Protein AF-A0A7S1YGU2-F1 (afdb_monomer_lite)

Foldseek 3Di:
DADEEEAAACGLLVNLVVLLDPPCPRYQEYEYELYDVVCCCPPHDHHLQVSLVSSAQRYYAYEHELPGPQQLPHPSLVSNCVSNVHRSCSRYDYRNVDDRPLLPPDDCVVDVVSVVVNVVSVVNRVVSVVVD

Sequence (132 aa):
VKFAAVGFCFGGWVTGRFLALQNQPSITCAVGVHPSWQPEPIGGDGSPLELAERVGTKPILFLPAGNDDLKPNNPVVQQLAEQRSVDPEEVSVPFEDMKHGWVARNDPNDDESVAREQAHALELVANFIKKH

pLDDT: mean 95.83, std 4.52, range [74.12, 98.88]

Secondary structure (DSSP, 8-state):
--EEEEEETHHHHHHHHHHT-TT-TTEEEEEEES---TTHHHHSSS-HHHHHHHHTTS-EEEE-BTTSS--TTSHHHHHHHHHHTS-GGGTB--BTT--TTHHHHS-TTT-HHHHHHHHHHHHHHHHHHHH-

Organism: NCBI:txid210454

Radius of gyration: 14.1 Å; chains: 1; bounding box: 34×32×39 Å

Structure (mmCIF, N/CA/C/O backbone):
data_AF-A0A7S1YGU2-F1
#
_entry.id   AF-A0A7S1YGU2-F1
#
loop_
_atom_site.group_PDB
_atom_site.id
_atom_site.type_symbol
_atom_site.label_atom_id
_atom_site.label_alt_id
_atom_site.label_comp_id
_atom_site.label_asym_id
_atom_site.label_entity_id
_atom_site.label_seq_id
_atom_site.pdbx_PDB_ins_code
_atom_site.Cartn_x
_atom_site.Cartn_y
_atom_site.Cartn_z
_atom_site.occupancy
_atom_site.B_iso_or_equiv
_atom_site.auth_seq_id
_atom_site.auth_comp_id
_atom_site.auth_asym_id
_atom_site.auth_atom_id
_atom_site.pdbx_PDB_model_num
ATOM 1 N N . VAL A 1 1 ? -20.842 -10.337 4.291 1.00 81.38 1 VAL A N 1
ATOM 2 C CA . VAL A 1 1 ? -19.830 -10.412 3.209 1.00 81.38 1 VAL A CA 1
ATOM 3 C C . VAL A 1 1 ? -18.730 -9.422 3.550 1.00 81.38 1 VAL A C 1
ATOM 5 O O . VAL A 1 1 ? -19.067 -8.364 4.065 1.00 81.38 1 VAL A O 1
ATOM 8 N N . LYS A 1 2 ? -17.460 -9.783 3.351 1.00 90.38 2 LYS A N 1
ATOM 9 C CA . LYS A 1 2 ? -16.304 -8.900 3.559 1.00 90.38 2 LYS A CA 1
ATOM 10 C C . LYS A 1 2 ? -15.695 -8.565 2.199 1.00 90.38 2 LYS A C 1
ATOM 12 O O . LYS A 1 2 ? -15.663 -9.434 1.332 1.00 90.38 2 LYS A O 1
ATOM 17 N N . PHE A 1 3 ? -15.247 -7.332 2.027 1.00 92.38 3 PHE A N 1
ATOM 18 C CA . PHE A 1 3 ? -14.640 -6.823 0.808 1.00 92.38 3 PHE A CA 1
ATOM 19 C C . PHE A 1 3 ? -13.242 -6.297 1.116 1.00 92.38 3 PHE A C 1
ATOM 21 O O . PHE A 1 3 ? -13.037 -5.602 2.109 1.00 92.38 3 PHE A O 1
ATOM 28 N N . ALA A 1 4 ? -12.309 -6.589 0.220 1.00 95.75 4 ALA A N 1
ATOM 29 C CA . ALA A 1 4 ? -11.025 -5.915 0.141 1.00 95.75 4 ALA A CA 1
ATOM 30 C C . ALA A 1 4 ? -10.998 -5.065 -1.131 1.00 95.75 4 ALA A C 1
ATOM 32 O O . ALA A 1 4 ? -11.666 -5.399 -2.114 1.00 95.75 4 ALA A O 1
ATOM 33 N N . ALA A 1 5 ? -10.235 -3.976 -1.118 1.00 96.12 5 ALA A N 1
ATOM 34 C CA . ALA A 1 5 ? -10.078 -3.112 -2.283 1.00 96.12 5 ALA A CA 1
ATOM 35 C C . ALA A 1 5 ? -8.620 -3.088 -2.750 1.00 96.12 5 ALA A C 1
ATOM 37 O O . ALA A 1 5 ? -7.711 -2.931 -1.942 1.00 96.12 5 ALA A O 1
ATOM 38 N N . VAL A 1 6 ? -8.390 -3.213 -4.056 1.00 98.19 6 VAL A N 1
ATOM 39 C CA . VAL A 1 6 ? -7.055 -3.090 -4.657 1.00 98.19 6 VAL A CA 1
ATOM 40 C C . VAL A 1 6 ? -7.093 -1.961 -5.672 1.00 98.19 6 VAL A C 1
ATOM 42 O O . VAL A 1 6 ? -7.960 -1.940 -6.545 1.00 98.19 6 VAL A O 1
ATOM 45 N N . GLY A 1 7 ? -6.178 -1.009 -5.534 1.00 98.06 7 GLY A N 1
ATOM 46 C CA . GLY A 1 7 ? -6.114 0.189 -6.356 1.00 98.06 7 GLY A CA 1
ATOM 47 C C . GLY A 1 7 ? -4.731 0.391 -6.956 1.00 98.06 7 GLY A C 1
ATOM 48 O O . GLY A 1 7 ? -3.727 0.188 -6.285 1.00 98.06 7 GLY A O 1
ATOM 49 N N . PHE A 1 8 ? -4.685 0.837 -8.210 1.00 98.25 8 PHE A N 1
ATOM 50 C CA . PHE A 1 8 ? -3.451 1.096 -8.956 1.00 98.25 8 PHE A CA 1
ATOM 51 C C . PHE A 1 8 ? -3.336 2.592 -9.259 1.00 98.25 8 PHE A C 1
ATOM 53 O O . PHE A 1 8 ? -4.305 3.179 -9.748 1.00 98.25 8 PHE A O 1
ATOM 60 N N . CYS A 1 9 ? -2.178 3.220 -9.015 1.00 97.12 9 CYS A N 1
ATOM 61 C CA . CYS A 1 9 ? -1.973 4.661 -9.250 1.00 97.12 9 CYS A CA 1
ATOM 62 C C . CYS A 1 9 ? -3.013 5.483 -8.468 1.00 97.12 9 CYS A C 1
ATOM 64 O O . CYS A 1 9 ? -3.124 5.352 -7.245 1.00 97.12 9 CYS A O 1
ATOM 66 N N . PHE A 1 10 ? -3.838 6.255 -9.179 1.00 96.81 10 PHE A N 1
ATOM 67 C CA . PHE A 1 10 ? -4.985 6.986 -8.647 1.00 96.81 10 PHE A CA 1
ATOM 68 C C . PHE A 1 10 ? -5.956 6.083 -7.877 1.00 96.81 10 PHE A C 1
ATOM 70 O O . PHE A 1 10 ? -6.515 6.491 -6.861 1.00 96.81 10 PHE A O 1
ATOM 77 N N . GLY A 1 11 ? -6.108 4.826 -8.301 1.00 97.56 11 GLY A N 1
ATOM 78 C CA . GLY A 1 11 ? -6.898 3.839 -7.575 1.00 97.56 11 GLY A CA 1
ATOM 79 C C . GLY A 1 11 ? -6.411 3.629 -6.139 1.00 97.56 11 GLY A C 1
ATOM 80 O O . GLY A 1 11 ? -7.237 3.404 -5.264 1.00 97.56 11 GLY A O 1
ATOM 81 N N . GLY A 1 12 ? -5.107 3.770 -5.868 1.00 97.19 12 GLY A N 1
ATOM 82 C CA . GLY A 1 12 ? -4.550 3.677 -4.514 1.00 97.19 12 GLY A CA 1
ATOM 83 C C . GLY A 1 12 ? -5.038 4.791 -3.578 1.00 97.19 12 GLY A C 1
ATOM 84 O O . GLY A 1 12 ? -5.200 4.572 -2.377 1.00 97.19 12 GLY A O 1
ATOM 85 N N . TRP A 1 13 ? -5.332 5.979 -4.115 1.00 97.50 13 TRP A N 1
ATOM 86 C CA . TRP A 1 13 ? -5.994 7.053 -3.366 1.00 97.50 13 TRP A CA 1
ATOM 87 C C . TRP A 1 13 ? -7.467 6.751 -3.121 1.00 97.50 13 TRP A C 1
ATOM 89 O O . TRP A 1 13 ? -7.945 6.877 -1.993 1.00 97.50 13 TRP A O 1
ATOM 99 N N . VAL A 1 14 ? -8.169 6.265 -4.149 1.00 96.88 14 VAL A N 1
ATOM 100 C CA . VAL A 1 14 ? -9.575 5.858 -4.026 1.00 96.88 14 VAL A CA 1
ATOM 101 C C . VAL A 1 14 ? -9.738 4.791 -2.945 1.00 96.88 14 VAL A C 1
ATOM 103 O O . VAL A 1 14 ? -10.645 4.903 -2.125 1.00 96.88 14 VAL A O 1
ATOM 106 N N . THR A 1 15 ? -8.846 3.799 -2.872 1.00 96.06 15 THR A N 1
ATOM 107 C CA . THR A 1 15 ? -8.897 2.777 -1.818 1.00 96.06 15 THR A CA 1
ATOM 108 C C . THR A 1 15 ? -8.655 3.346 -0.422 1.00 96.06 15 THR A C 1
ATOM 110 O O . THR A 1 15 ? -9.346 2.949 0.514 1.00 96.06 15 THR A O 1
ATOM 113 N N . GLY A 1 16 ? -7.736 4.307 -0.274 1.00 96.00 16 GLY A N 1
ATOM 114 C CA . GLY A 1 16 ? -7.531 5.028 0.987 1.00 96.00 16 GLY A CA 1
ATOM 115 C C . GLY A 1 16 ? -8.794 5.759 1.439 1.00 96.00 16 GLY A C 1
ATOM 116 O O . GLY A 1 16 ? -9.260 5.579 2.564 1.00 96.00 16 GLY A O 1
ATOM 117 N N . ARG A 1 17 ? -9.429 6.504 0.526 1.00 95.19 17 ARG A N 1
ATOM 118 C CA . ARG A 1 17 ? -10.717 7.161 0.801 1.00 95.19 17 ARG A CA 1
ATOM 119 C C . ARG A 1 17 ? -11.827 6.167 1.119 1.00 95.19 17 ARG A C 1
ATOM 121 O O . ARG A 1 17 ? -12.641 6.428 1.998 1.00 95.19 17 ARG A O 1
ATOM 128 N N . PHE A 1 18 ? -11.845 5.021 0.447 1.00 92.50 18 PHE A N 1
ATOM 129 C CA . PHE A 1 18 ? -12.832 3.974 0.686 1.00 92.50 18 PHE A CA 1
ATOM 130 C C . PHE A 1 18 ? -12.701 3.382 2.097 1.00 92.50 18 PHE A C 1
ATOM 132 O O . PHE A 1 18 ? -13.712 3.185 2.772 1.00 92.50 18 PHE A O 1
ATOM 139 N N . LEU A 1 19 ? -11.470 3.188 2.590 1.00 94.75 19 LEU A N 1
ATOM 140 C CA . LEU A 1 19 ? -11.222 2.797 3.980 1.00 94.75 19 LEU A CA 1
ATOM 141 C C . LEU A 1 19 ? -11.619 3.888 4.981 1.00 94.75 19 LEU A C 1
ATOM 143 O O . LEU A 1 19 ? -12.179 3.561 6.027 1.00 94.75 19 LEU A O 1
ATOM 147 N N . ALA A 1 20 ? -11.410 5.163 4.656 1.00 94.50 20 ALA A N 1
ATOM 148 C CA . ALA A 1 20 ? -11.765 6.290 5.521 1.00 94.50 20 ALA A CA 1
ATOM 149 C C . ALA A 1 20 ? -13.287 6.484 5.731 1.00 94.50 20 ALA A C 1
ATOM 151 O O . ALA A 1 20 ? -13.702 7.270 6.585 1.00 94.50 20 ALA A O 1
ATOM 152 N N . LEU A 1 21 ? -14.147 5.765 4.997 1.00 90.69 21 LEU A N 1
ATOM 153 C CA . LEU A 1 21 ? -15.597 5.816 5.199 1.00 90.69 21 LEU A CA 1
ATOM 154 C C . LEU A 1 21 ? -15.998 5.159 6.536 1.00 90.69 21 LEU A C 1
ATOM 156 O O . LEU A 1 21 ? -15.858 3.948 6.739 1.00 90.69 21 LEU A O 1
ATOM 160 N N . GLN A 1 22 ? -16.566 5.970 7.432 1.00 74.12 22 GLN A N 1
ATOM 161 C CA . GLN A 1 22 ? -16.967 5.590 8.796 1.00 74.12 22 GLN A CA 1
ATOM 162 C C . GLN A 1 22 ? -18.106 4.547 8.836 1.00 74.12 22 GLN A C 1
ATOM 164 O O . GLN A 1 22 ? -18.172 3.736 9.752 1.00 74.12 22 GLN A O 1
ATOM 169 N N . ASN A 1 23 ? -18.963 4.500 7.807 1.00 77.50 23 ASN A N 1
ATOM 170 C CA . ASN A 1 23 ? -20.169 3.655 7.773 1.00 77.50 23 ASN A CA 1
ATOM 171 C C . ASN A 1 23 ? -20.049 2.430 6.850 1.00 77.50 23 ASN A C 1
ATOM 173 O O . ASN A 1 23 ? -21.049 1.948 6.322 1.00 77.50 23 ASN A O 1
ATOM 177 N N . GLN A 1 24 ? -18.831 1.931 6.625 1.00 75.38 24 GLN A N 1
ATOM 178 C CA . GLN A 1 24 ? -18.584 0.779 5.750 1.00 75.38 24 GLN A CA 1
ATOM 179 C C . GLN A 1 24 ? -17.856 -0.355 6.492 1.00 75.38 24 GLN A C 1
ATOM 181 O O . GLN A 1 24 ? -16.674 -0.599 6.241 1.00 75.38 24 GLN A O 1
ATOM 186 N N . PRO A 1 25 ? -18.542 -1.082 7.399 1.00 74.12 25 PRO A N 1
ATOM 187 C CA . PRO A 1 25 ? -17.934 -2.173 8.169 1.00 74.12 25 PRO A CA 1
ATOM 188 C C . PRO A 1 25 ? -17.581 -3.395 7.310 1.00 74.12 25 PRO A C 1
ATOM 190 O O . PRO A 1 25 ? -16.865 -4.285 7.759 1.00 74.12 25 PRO A O 1
ATOM 193 N N . SER A 1 26 ? -18.091 -3.461 6.077 1.00 88.06 26 SER A N 1
ATOM 194 C CA . SER A 1 26 ? -17.838 -4.586 5.177 1.00 88.06 26 SER A CA 1
ATOM 195 C C . SER A 1 26 ? -16.476 -4.507 4.485 1.00 88.06 26 SER A C 1
ATOM 197 O O . SER A 1 26 ? -16.057 -5.515 3.929 1.00 88.06 26 SER A O 1
ATOM 199 N N . ILE A 1 27 ? -15.791 -3.355 4.498 1.00 89.81 27 ILE A N 1
ATOM 200 C CA . ILE A 1 27 ? -14.462 -3.199 3.889 1.00 89.81 27 ILE A CA 1
ATOM 201 C C . ILE A 1 27 ? -13.408 -3.457 4.962 1.00 89.81 27 ILE A C 1
ATOM 203 O O . ILE A 1 27 ? -13.294 -2.680 5.912 1.00 89.81 27 ILE A O 1
ATOM 207 N N . THR A 1 28 ? -12.662 -4.548 4.824 1.00 93.62 28 THR A N 1
ATOM 208 C CA . THR A 1 28 ? -11.742 -5.011 5.872 1.00 93.62 28 THR A CA 1
ATOM 209 C C . THR A 1 28 ? -10.314 -4.552 5.663 1.00 93.62 28 THR A C 1
ATOM 211 O O . THR A 1 28 ? -9.613 -4.338 6.646 1.00 93.62 28 THR A O 1
ATOM 214 N N . CYS A 1 29 ? -9.884 -4.376 4.415 1.00 97.12 29 CYS A N 1
ATOM 215 C CA . CYS A 1 29 ? -8.529 -3.958 4.091 1.00 97.12 29 CYS A CA 1
ATOM 216 C C . CYS A 1 29 ? -8.435 -3.363 2.681 1.00 97.12 29 CYS A C 1
ATOM 218 O O . CYS A 1 29 ? -9.361 -3.489 1.868 1.00 97.12 29 CYS A O 1
ATOM 220 N N . ALA A 1 30 ? -7.308 -2.718 2.381 1.00 98.00 30 ALA A N 1
ATOM 221 C CA . ALA A 1 30 ? -6.996 -2.316 1.018 1.00 98.00 30 ALA A CA 1
ATOM 222 C C . ALA A 1 30 ? -5.511 -2.419 0.659 1.00 98.00 30 ALA A C 1
ATOM 224 O O . ALA A 1 30 ? -4.645 -2.399 1.528 1.00 98.00 30 ALA A O 1
ATOM 225 N N . VAL A 1 31 ? -5.223 -2.482 -0.640 1.00 98.69 31 VAL A N 1
ATOM 226 C CA . VAL A 1 31 ? -3.862 -2.441 -1.180 1.00 98.69 31 VAL A CA 1
ATOM 227 C C . VAL A 1 31 ? -3.763 -1.361 -2.253 1.00 98.69 31 VAL A C 1
ATOM 229 O O . VAL A 1 31 ? -4.582 -1.317 -3.172 1.00 98.69 31 VAL A O 1
ATOM 232 N N . GLY A 1 32 ? -2.763 -0.492 -2.141 1.00 98.44 32 GLY A N 1
ATOM 233 C CA . GLY A 1 32 ? -2.406 0.507 -3.142 1.00 98.44 32 GLY A CA 1
ATOM 234 C C . GLY A 1 32 ? -1.113 0.117 -3.853 1.00 98.44 32 GLY A C 1
ATOM 235 O O . GLY A 1 32 ? -0.049 0.127 -3.242 1.00 98.44 32 GLY A O 1
ATOM 236 N N . VAL A 1 33 ? -1.193 -0.198 -5.141 1.00 98.62 33 VAL A N 1
ATOM 237 C CA . VAL A 1 33 ? -0.049 -0.551 -5.990 1.00 98.62 33 VAL A CA 1
ATOM 238 C C . VAL A 1 33 ? 0.385 0.686 -6.771 1.00 98.62 33 VAL A C 1
ATOM 240 O O . VAL A 1 33 ? -0.464 1.340 -7.384 1.00 98.62 33 VAL A O 1
ATOM 243 N N . HIS A 1 34 ? 1.675 1.038 -6.698 1.00 97.62 34 HIS A N 1
ATOM 244 C CA . HIS A 1 34 ? 2.221 2.341 -7.112 1.00 97.62 34 HIS A CA 1
ATOM 245 C C . HIS A 1 34 ? 1.266 3.501 -6.751 1.00 97.62 34 HIS A C 1
ATOM 247 O O . HIS A 1 34 ? 0.749 4.182 -7.640 1.00 97.62 34 HIS A O 1
ATOM 253 N N . PRO A 1 35 ? 0.897 3.660 -5.466 1.00 97.31 35 PRO A N 1
ATOM 254 C CA . PRO A 1 35 ? -0.219 4.510 -5.062 1.00 97.31 35 PRO A CA 1
ATOM 255 C C . PRO A 1 35 ? 0.099 6.001 -5.215 1.00 97.31 35 PRO A C 1
ATOM 257 O O . PRO A 1 35 ? 1.219 6.438 -4.969 1.00 97.31 35 PRO A O 1
ATOM 260 N N . SER A 1 36 ? -0.915 6.806 -5.552 1.00 94.69 36 SER A N 1
ATOM 261 C CA . SER A 1 36 ? -0.779 8.267 -5.634 1.00 94.69 36 SER A CA 1
ATOM 262 C C . SER A 1 36 ? -1.781 8.987 -4.727 1.00 94.69 36 SER A C 1
ATOM 264 O O . SER A 1 36 ? -2.899 9.248 -5.161 1.00 94.69 36 SER A O 1
ATOM 266 N N . TRP A 1 37 ? -1.412 9.306 -3.479 1.00 96.88 37 TRP A N 1
ATOM 267 C CA . TRP A 1 37 ? -2.266 10.048 -2.523 1.00 96.88 37 TRP A CA 1
ATOM 268 C C . TRP A 1 37 ? -2.147 11.576 -2.623 1.00 96.88 37 TRP A C 1
ATOM 270 O O . TRP A 1 37 ? -2.913 12.304 -1.996 1.00 96.88 37 TRP A O 1
ATOM 280 N N . GLN A 1 38 ? -1.238 12.071 -3.460 1.00 94.00 38 GLN A N 1
ATOM 281 C CA . GLN A 1 38 ? -1.058 13.490 -3.771 1.00 94.00 38 GLN A CA 1
ATOM 282 C C . GLN A 1 38 ? -2.329 14.211 -4.273 1.00 94.00 38 GLN A C 1
ATOM 284 O O . GLN A 1 38 ? -2.380 15.427 -4.119 1.00 94.00 38 GLN A O 1
ATOM 289 N N . PRO A 1 39 ? -3.358 13.545 -4.846 1.00 95.00 39 PRO A N 1
ATOM 290 C CA . PRO A 1 39 ? -4.621 14.201 -5.188 1.00 95.00 39 PRO A CA 1
ATOM 291 C C . PRO A 1 39 ? -5.489 14.631 -3.996 1.00 95.00 39 PRO A C 1
ATOM 293 O O . PRO A 1 39 ? -6.411 15.419 -4.203 1.00 95.00 39 PRO A O 1
ATOM 296 N N . GLU A 1 40 ? -5.234 14.147 -2.774 1.00 96.50 40 GLU A N 1
ATOM 297 C CA . GLU A 1 40 ? -6.079 14.431 -1.600 1.00 96.50 40 GLU A CA 1
ATOM 298 C C . GLU A 1 40 ? -6.314 15.941 -1.344 1.00 96.50 40 GLU A C 1
ATOM 300 O O . GLU A 1 40 ? -7.473 16.308 -1.168 1.00 96.50 40 GLU A O 1
ATOM 305 N N . PRO A 1 41 ? -5.321 16.849 -1.459 1.00 94.94 41 PRO A N 1
ATOM 306 C CA . PRO A 1 41 ? -5.536 18.293 -1.280 1.00 94.94 41 PRO A CA 1
ATOM 307 C C . PRO A 1 41 ? -6.405 18.979 -2.338 1.00 94.94 41 PRO A C 1
ATOM 309 O O . PRO A 1 41 ? -6.822 20.115 -2.133 1.00 94.94 41 PRO A O 1
ATOM 312 N N . ILE A 1 42 ? -6.636 18.340 -3.488 1.00 92.62 42 ILE A N 1
ATOM 313 C CA . ILE A 1 42 ? -7.365 18.944 -4.616 1.00 92.62 42 ILE A CA 1
ATOM 314 C C . ILE A 1 42 ? -8.733 18.278 -4.807 1.00 92.62 42 ILE A C 1
ATOM 316 O O . ILE A 1 42 ? -9.709 18.954 -5.122 1.00 92.62 42 ILE A O 1
ATOM 320 N N . GLY A 1 43 ? -8.804 16.954 -4.651 1.00 88.88 43 GLY A N 1
ATOM 321 C CA . GLY A 1 43 ? -10.015 16.157 -4.877 1.00 88.88 43 GLY A CA 1
ATOM 322 C C . GLY A 1 43 ? -10.565 15.461 -3.630 1.00 88.88 43 GLY A C 1
ATOM 323 O O . GLY A 1 43 ? -11.542 14.713 -3.733 1.00 88.88 43 GLY A O 1
ATOM 324 N N . GLY A 1 44 ? -9.917 15.638 -2.481 1.00 91.19 44 GLY A N 1
ATOM 325 C CA . GLY A 1 44 ? -10.284 15.046 -1.201 1.00 91.19 44 GLY A CA 1
ATOM 326 C C . GLY A 1 44 ? -10.767 16.073 -0.184 1.00 91.19 44 GLY A C 1
ATOM 327 O O . GLY A 1 44 ? -11.171 17.180 -0.533 1.00 91.19 44 GLY A O 1
ATOM 328 N N . ASP A 1 45 ? -10.735 15.667 1.081 1.00 90.81 45 ASP A N 1
ATOM 329 C CA . ASP A 1 45 ? -11.297 16.424 2.203 1.00 90.81 45 ASP A CA 1
ATOM 330 C C . ASP A 1 45 ? -10.188 16.976 3.122 1.00 90.81 45 ASP A C 1
ATOM 332 O O . ASP A 1 45 ? -10.428 17.224 4.301 1.00 90.81 45 ASP A O 1
ATOM 336 N N . GLY A 1 46 ? -8.949 17.089 2.625 1.00 94.75 46 GLY A N 1
ATOM 337 C CA . GLY A 1 46 ? -7.803 17.559 3.407 1.00 94.75 46 GLY A CA 1
ATOM 338 C C . GLY A 1 46 ? -6.455 17.163 2.808 1.00 94.75 46 GLY A C 1
ATOM 339 O O . GLY A 1 46 ? -6.239 17.229 1.605 1.00 94.75 46 GLY A O 1
ATOM 340 N N . SER A 1 47 ? -5.526 16.758 3.660 1.00 97.19 47 SER A N 1
ATOM 341 C CA . SER A 1 47 ? -4.172 16.325 3.321 1.00 97.19 47 SER A CA 1
ATOM 342 C C . SER A 1 47 ? -4.025 14.797 3.367 1.00 97.19 47 SER A C 1
ATOM 344 O O . SER A 1 47 ? -4.828 14.109 4.001 1.00 97.19 47 SER A O 1
ATOM 346 N N . PRO A 1 48 ? -2.965 14.225 2.761 1.00 97.56 48 PRO A N 1
ATOM 347 C CA . PRO A 1 48 ? -2.671 12.795 2.884 1.00 97.56 48 PRO A CA 1
ATOM 348 C C . PRO A 1 48 ? -2.533 12.295 4.335 1.00 97.56 48 PRO A C 1
ATOM 350 O O . PRO A 1 48 ? -2.880 11.149 4.613 1.00 97.56 48 PRO A O 1
ATOM 353 N N . LEU A 1 49 ? -2.063 13.143 5.260 1.00 97.88 49 LEU A N 1
ATOM 354 C CA . LEU A 1 49 ? -1.966 12.818 6.691 1.00 97.88 49 LEU A CA 1
ATOM 355 C C . LEU A 1 49 ? -3.342 12.767 7.366 1.00 97.88 49 LEU A C 1
ATOM 357 O O . LEU A 1 49 ? -3.630 11.828 8.103 1.00 97.88 49 LEU A O 1
ATOM 361 N N . GLU A 1 50 ? -4.227 13.718 7.067 1.00 97.81 50 GLU A N 1
ATOM 362 C CA . GLU A 1 50 ? -5.614 13.679 7.555 1.00 97.81 50 GLU A CA 1
ATOM 363 C C . GLU A 1 50 ? -6.377 12.492 6.947 1.00 97.81 50 GLU A C 1
ATOM 365 O O . GLU A 1 50 ? -7.204 11.868 7.610 1.00 97.81 50 GLU A O 1
ATOM 370 N N . LEU A 1 51 ? -6.078 12.113 5.697 1.00 97.69 51 LEU A N 1
ATOM 371 C CA . LEU A 1 51 ? -6.618 10.885 5.117 1.00 97.69 51 LEU A CA 1
ATOM 372 C C . LEU A 1 51 ? -6.142 9.642 5.879 1.00 97.69 51 LEU A C 1
ATOM 374 O O . LEU A 1 51 ? -6.977 8.793 6.189 1.00 97.69 51 LEU A O 1
ATOM 378 N N . ALA A 1 52 ? -4.851 9.541 6.214 1.00 97.75 52 ALA A N 1
ATOM 379 C CA . ALA A 1 52 ? -4.336 8.459 7.058 1.00 97.75 52 ALA A CA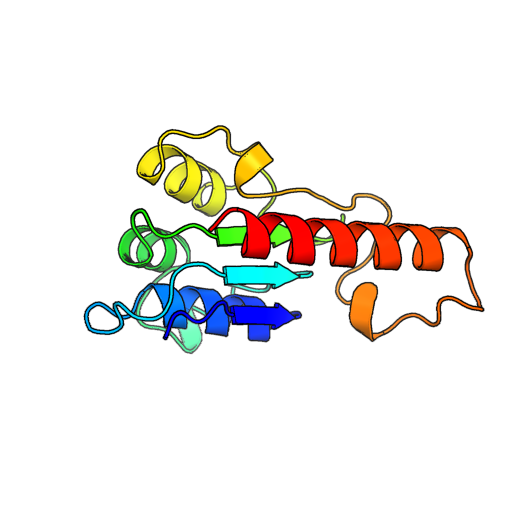 1
ATOM 380 C C . ALA A 1 52 ? -5.043 8.414 8.418 1.00 97.75 52 ALA A C 1
ATOM 382 O O . ALA A 1 52 ? -5.504 7.353 8.835 1.00 97.75 52 ALA A O 1
ATOM 383 N N . GLU A 1 53 ? -5.232 9.573 9.056 1.00 97.25 53 GLU A N 1
ATOM 384 C CA . GLU A 1 53 ? -5.936 9.677 10.337 1.00 97.25 53 GLU A CA 1
ATOM 385 C C . GLU A 1 53 ? -7.334 9.058 10.247 1.00 97.25 53 GLU A C 1
ATOM 387 O O . GLU A 1 53 ? -7.697 8.218 11.072 1.00 97.25 53 GLU A O 1
ATOM 392 N N . ARG A 1 54 ? -8.082 9.405 9.191 1.00 96.25 54 ARG A N 1
ATOM 393 C CA . ARG A 1 54 ? -9.437 8.893 8.947 1.00 96.25 54 ARG A CA 1
ATOM 394 C C . ARG A 1 54 ? -9.479 7.415 8.559 1.00 96.25 54 ARG A C 1
ATOM 396 O O . ARG A 1 54 ? -10.481 6.762 8.853 1.00 96.25 54 ARG A O 1
ATOM 403 N N . VAL A 1 55 ? -8.446 6.879 7.900 1.00 96.12 55 VAL A N 1
ATOM 404 C CA . VAL A 1 55 ? -8.315 5.425 7.663 1.00 96.12 55 VAL A CA 1
ATOM 405 C C . VAL A 1 55 ? -8.253 4.680 8.998 1.00 96.1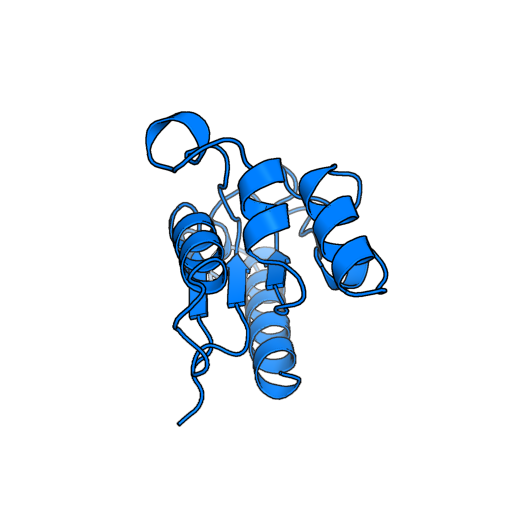2 55 VAL A C 1
ATOM 407 O O . VAL A 1 55 ? -8.864 3.614 9.143 1.00 96.12 55 VAL A O 1
ATOM 410 N N . GLY A 1 56 ? -7.589 5.269 9.992 1.00 95.38 56 GLY A N 1
ATOM 411 C CA . GLY A 1 56 ? -7.560 4.748 11.349 1.00 95.38 56 GLY A CA 1
ATOM 412 C C . GLY A 1 56 ? -6.822 3.416 11.426 1.00 95.38 56 GLY A C 1
ATOM 413 O O . GLY A 1 56 ? -5.740 3.240 10.879 1.00 95.38 56 GLY A O 1
ATOM 414 N N . THR A 1 57 ? -7.432 2.446 12.100 1.00 95.94 57 THR A N 1
ATOM 415 C CA . THR A 1 57 ? -6.824 1.131 12.346 1.00 95.94 57 THR A CA 1
ATOM 416 C C . THR A 1 57 ? -7.052 0.122 11.216 1.00 95.94 57 THR A C 1
ATOM 418 O O . THR A 1 57 ? -6.615 -1.027 11.321 1.00 95.94 57 THR A O 1
ATOM 421 N N . LYS A 1 58 ? -7.749 0.504 10.134 1.00 96.00 58 LYS A N 1
ATOM 422 C CA . LYS A 1 58 ? -8.043 -0.417 9.029 1.00 96.00 58 LYS A CA 1
ATOM 423 C C . LYS A 1 58 ? -6.753 -0.766 8.267 1.00 96.00 58 LYS A C 1
ATOM 425 O O . LYS A 1 58 ? -6.039 0.144 7.847 1.00 96.00 58 LYS A O 1
ATOM 430 N N . PRO A 1 59 ? -6.453 -2.059 8.045 1.00 97.69 59 PRO A N 1
ATOM 431 C CA . PRO A 1 59 ? -5.261 -2.469 7.318 1.00 97.69 59 PRO A CA 1
ATOM 432 C C . PRO A 1 59 ? -5.197 -1.901 5.898 1.00 97.69 59 PRO A C 1
ATOM 434 O O . PRO A 1 59 ? -6.105 -2.094 5.086 1.00 97.69 59 PRO A O 1
ATOM 437 N N . ILE A 1 60 ? -4.071 -1.265 5.587 1.00 98.25 60 ILE A N 1
ATOM 438 C CA . ILE A 1 60 ? -3.698 -0.854 4.238 1.00 98.25 60 ILE A CA 1
ATOM 439 C C . ILE A 1 60 ? -2.246 -1.244 3.957 1.00 98.25 60 ILE A C 1
ATOM 441 O O . ILE A 1 60 ? -1.403 -1.160 4.852 1.00 98.25 60 ILE A O 1
ATOM 445 N N . LEU A 1 61 ? -1.979 -1.699 2.736 1.00 98.81 61 LEU A N 1
ATOM 446 C CA . LEU A 1 61 ? -0.637 -1.985 2.235 1.00 98.81 61 LEU A CA 1
ATOM 447 C C . LEU A 1 61 ? -0.344 -1.113 1.015 1.00 98.81 61 LEU A C 1
ATOM 449 O O . LEU A 1 61 ? -1.161 -1.033 0.097 1.00 98.81 61 LEU A O 1
ATOM 453 N N . PHE A 1 62 ? 0.829 -0.500 0.980 1.00 98.88 62 PHE A N 1
ATOM 454 C CA . PHE A 1 62 ? 1.355 0.220 -0.167 1.00 98.88 62 PHE A CA 1
ATOM 455 C C . PHE A 1 62 ? 2.499 -0.549 -0.808 1.00 98.88 62 PHE A C 1
ATOM 457 O O . PHE A 1 62 ? 3.392 -1.040 -0.124 1.00 98.88 62 PHE A O 1
ATOM 464 N N . LEU A 1 63 ? 2.486 -0.604 -2.135 1.00 98.81 63 LEU A N 1
ATOM 465 C CA . LEU A 1 63 ? 3.575 -1.133 -2.947 1.00 98.81 63 LEU A CA 1
ATOM 466 C C . LEU A 1 63 ? 4.081 0.006 -3.847 1.00 98.81 63 LEU A C 1
ATOM 468 O O . LEU A 1 63 ? 3.668 0.076 -5.007 1.00 98.81 63 LEU A O 1
ATOM 472 N N . PRO A 1 64 ? 4.848 0.983 -3.326 1.00 98.69 64 PRO A N 1
ATOM 473 C CA . PRO A 1 64 ? 5.359 2.090 -4.129 1.00 98.69 64 PRO A CA 1
ATOM 474 C C . PRO A 1 64 ? 6.514 1.647 -5.032 1.00 98.69 64 PRO A C 1
ATOM 476 O O . PRO A 1 64 ? 7.300 0.771 -4.672 1.00 98.69 64 PRO A O 1
ATOM 479 N N . ALA A 1 65 ? 6.635 2.275 -6.201 1.00 98.44 65 ALA A N 1
ATOM 480 C CA . ALA A 1 65 ? 7.824 2.143 -7.036 1.00 98.44 65 ALA A CA 1
ATOM 481 C C . ALA A 1 65 ? 9.017 2.894 -6.417 1.00 98.44 65 ALA A C 1
ATOM 483 O O . ALA A 1 65 ? 8.852 3.746 -5.540 1.00 98.44 65 ALA A O 1
ATOM 484 N N . GLY A 1 66 ? 10.228 2.662 -6.926 1.00 97.94 66 GLY A N 1
ATOM 485 C CA . GLY A 1 66 ? 11.423 3.368 -6.460 1.00 97.94 66 GLY A CA 1
ATOM 486 C C . GLY A 1 66 ? 11.351 4.883 -6.646 1.00 97.94 66 GLY A C 1
ATOM 487 O O . GLY A 1 66 ? 11.897 5.638 -5.841 1.00 97.94 66 GLY A O 1
ATOM 488 N N . ASN A 1 67 ? 10.625 5.344 -7.663 1.00 97.31 67 ASN A N 1
ATOM 489 C CA . ASN A 1 67 ? 10.412 6.762 -7.944 1.00 97.31 67 ASN A CA 1
ATOM 490 C C . ASN A 1 67 ? 9.087 7.324 -7.390 1.00 97.31 67 ASN A C 1
ATOM 492 O O . ASN A 1 67 ? 8.691 8.413 -7.808 1.00 97.31 67 ASN A O 1
ATOM 496 N N . ASP A 1 68 ? 8.411 6.589 -6.503 1.00 97.38 68 ASP A N 1
ATOM 497 C CA . ASP A 1 68 ? 7.175 7.013 -5.841 1.00 97.38 68 ASP A CA 1
ATOM 498 C C . ASP A 1 68 ? 7.417 7.498 -4.403 1.00 97.38 68 ASP A C 1
ATOM 500 O O . ASP A 1 68 ? 8.435 7.203 -3.771 1.00 97.38 68 ASP A O 1
ATOM 504 N N . ASP A 1 69 ? 6.420 8.216 -3.879 1.00 93.38 69 ASP A N 1
ATOM 505 C CA . ASP A 1 69 ? 6.298 8.545 -2.458 1.00 93.38 69 ASP A CA 1
ATOM 506 C C . ASP A 1 69 ? 5.710 7.354 -1.662 1.00 93.38 69 ASP A C 1
ATOM 508 O O . ASP A 1 69 ? 5.615 6.236 -2.159 1.00 93.38 69 ASP A O 1
ATOM 512 N N . LEU A 1 70 ? 5.278 7.580 -0.414 1.00 97.44 70 LEU A N 1
ATOM 513 C CA . LEU A 1 70 ? 4.646 6.567 0.453 1.00 97.44 70 LEU A CA 1
ATOM 514 C C . LEU A 1 70 ? 5.521 5.338 0.759 1.00 97.44 70 LEU A C 1
ATOM 516 O O . LEU A 1 70 ? 4.999 4.248 0.955 1.00 97.44 70 LEU A O 1
ATOM 520 N N . LYS A 1 71 ? 6.840 5.534 0.854 1.00 98.50 71 LYS A N 1
ATOM 521 C CA . LYS A 1 71 ? 7.807 4.565 1.403 1.00 98.50 71 LYS A CA 1
ATOM 522 C C . LYS A 1 71 ? 7.760 4.527 2.943 1.00 98.50 71 LYS A C 1
ATOM 524 O O . LYS A 1 71 ? 7.204 5.452 3.535 1.00 98.50 71 LYS A O 1
ATOM 529 N N . PRO A 1 72 ? 8.376 3.531 3.616 1.00 98.62 72 PRO A N 1
ATOM 530 C CA . PRO A 1 72 ? 8.337 3.391 5.077 1.00 98.62 72 PRO A CA 1
ATOM 531 C C . PRO A 1 72 ? 8.648 4.665 5.871 1.00 98.62 72 PRO A C 1
ATOM 533 O O . PRO A 1 72 ? 7.975 4.962 6.848 1.00 98.62 72 PRO A O 1
ATOM 536 N N . ASN A 1 73 ? 9.611 5.476 5.434 1.00 97.88 73 ASN A N 1
ATOM 537 C CA . ASN A 1 73 ? 9.992 6.726 6.102 1.00 97.88 73 ASN A CA 1
ATOM 538 C C . ASN A 1 73 ? 9.026 7.907 5.866 1.00 97.88 73 ASN A C 1
ATOM 540 O O . ASN A 1 73 ? 9.249 8.996 6.396 1.00 97.88 73 ASN A O 1
ATOM 544 N N . ASN A 1 74 ? 7.981 7.738 5.055 1.00 98.44 74 ASN A N 1
ATOM 545 C CA . ASN A 1 74 ? 7.014 8.789 4.773 1.00 98.44 74 ASN A CA 1
ATOM 546 C C . ASN A 1 74 ? 6.086 9.013 5.988 1.00 98.44 74 ASN A C 1
ATOM 548 O O . ASN A 1 74 ? 5.561 8.034 6.521 1.00 98.44 74 ASN A O 1
ATOM 552 N N . PRO A 1 75 ? 5.801 10.267 6.393 1.00 98.50 75 PRO A N 1
ATOM 553 C CA . PRO A 1 75 ? 4.924 10.559 7.532 1.00 98.50 75 PRO A CA 1
ATOM 554 C C . PRO A 1 75 ? 3.543 9.892 7.471 1.00 98.50 75 PRO A C 1
ATOM 556 O O . PRO A 1 75 ? 3.031 9.453 8.494 1.00 98.50 75 PRO A O 1
ATOM 559 N N . VAL A 1 76 ? 2.956 9.762 6.275 1.00 98.50 76 VAL A N 1
ATOM 560 C CA . VAL A 1 76 ? 1.671 9.071 6.072 1.00 98.50 76 VAL A CA 1
ATOM 561 C C . VAL A 1 76 ? 1.780 7.597 6.462 1.00 98.50 76 VAL A C 1
ATOM 563 O O . VAL A 1 76 ? 0.903 7.066 7.137 1.00 98.50 76 VAL A O 1
ATOM 566 N N . VAL A 1 77 ? 2.868 6.939 6.058 1.00 98.75 77 VAL A N 1
ATOM 567 C CA . VAL A 1 77 ? 3.111 5.520 6.346 1.00 98.75 77 VAL A CA 1
ATOM 568 C C . VAL A 1 77 ? 3.401 5.313 7.828 1.00 98.75 77 VAL A C 1
ATOM 570 O O . VAL A 1 77 ? 2.832 4.408 8.431 1.00 98.75 77 VAL A O 1
ATOM 573 N N . GLN A 1 78 ? 4.212 6.188 8.424 1.00 98.75 78 GLN A N 1
ATOM 574 C CA . GLN A 1 78 ? 4.510 6.177 9.858 1.00 98.75 78 GLN A CA 1
ATOM 575 C C . GLN A 1 78 ? 3.235 6.305 10.699 1.00 98.75 78 GLN A C 1
ATOM 577 O O . GLN A 1 78 ? 3.021 5.517 11.615 1.00 98.75 78 GLN A O 1
ATOM 582 N N . GLN A 1 79 ? 2.343 7.231 10.339 1.00 98.69 79 GLN A N 1
ATOM 583 C CA . GLN A 1 79 ? 1.078 7.414 11.046 1.00 98.69 79 GLN A CA 1
ATOM 584 C C . GLN A 1 79 ? 0.163 6.185 10.926 1.00 98.69 79 GLN A C 1
ATOM 586 O O . GLN A 1 79 ? -0.373 5.712 11.925 1.00 98.69 79 GLN A O 1
ATOM 591 N N . LEU A 1 80 ? 0.015 5.621 9.723 1.00 98.56 80 LEU A N 1
ATOM 592 C CA . LEU A 1 80 ? -0.774 4.400 9.512 1.00 98.56 80 LEU A CA 1
ATOM 593 C C . LEU A 1 80 ? -0.211 3.200 10.290 1.00 98.56 80 LEU A C 1
ATOM 595 O O . LEU A 1 80 ? -0.975 2.359 10.770 1.00 98.56 80 LEU A O 1
ATOM 599 N N . ALA A 1 81 ? 1.115 3.113 10.402 1.00 98.75 81 ALA A N 1
ATOM 600 C CA . ALA A 1 81 ? 1.804 2.081 11.166 1.00 98.75 81 ALA A CA 1
ATOM 601 C C . ALA A 1 81 ? 1.556 2.248 12.672 1.00 98.75 81 ALA A C 1
ATOM 603 O O . ALA A 1 81 ? 1.128 1.298 13.330 1.00 98.75 81 ALA A O 1
ATOM 604 N N . GLU A 1 82 ? 1.702 3.470 13.194 1.00 98.62 82 GLU A N 1
ATOM 605 C CA . GLU A 1 82 ? 1.432 3.816 14.593 1.00 98.62 82 GLU A CA 1
ATOM 606 C C . GLU A 1 82 ? -0.017 3.496 14.986 1.00 98.62 82 GLU A C 1
ATOM 608 O O . GLU A 1 82 ? -0.255 2.780 15.962 1.00 98.62 82 GLU A O 1
ATOM 613 N N . GLN A 1 83 ? -0.990 3.929 14.176 1.00 97.88 83 GLN A N 1
ATOM 614 C CA . GLN A 1 83 ? -2.415 3.664 14.410 1.00 97.88 83 GLN A CA 1
ATOM 615 C C . GLN A 1 83 ? -2.740 2.163 14.456 1.00 97.88 83 GLN A C 1
ATOM 617 O O . GLN A 1 83 ? -3.700 1.755 15.111 1.00 97.88 83 GLN A O 1
ATOM 622 N N . ARG A 1 84 ? -1.949 1.328 13.774 1.00 97.38 84 ARG A N 1
ATOM 623 C CA . ARG A 1 84 ? -2.101 -0.134 13.744 1.00 97.38 84 ARG A CA 1
ATOM 624 C C . ARG A 1 84 ? -1.176 -0.870 14.714 1.00 97.38 84 ARG A C 1
ATOM 626 O O . ARG A 1 84 ? -1.333 -2.080 14.854 1.00 97.38 84 ARG A O 1
ATOM 633 N N . SER A 1 85 ? -0.253 -0.166 15.372 1.00 98.19 85 SER A N 1
ATOM 634 C CA . SER A 1 85 ? 0.801 -0.749 16.212 1.00 98.19 85 SER A CA 1
ATOM 635 C C . SER A 1 85 ? 1.617 -1.828 15.481 1.00 98.19 85 SER A C 1
ATOM 637 O O . SER A 1 85 ? 1.824 -2.920 16.008 1.00 98.19 85 SER A O 1
ATOM 639 N N . VAL A 1 86 ? 2.043 -1.525 14.252 1.00 98.38 86 VAL A N 1
ATOM 640 C CA . VAL A 1 86 ? 2.904 -2.379 13.410 1.00 98.38 86 VAL A CA 1
ATOM 641 C C . VAL A 1 86 ? 4.117 -1.594 12.921 1.00 98.38 86 VAL A C 1
ATOM 643 O O . VAL A 1 86 ? 4.135 -0.367 13.016 1.00 98.38 86 VAL A O 1
ATOM 646 N N . ASP A 1 87 ? 5.100 -2.288 12.355 1.00 98.62 87 ASP A N 1
ATOM 647 C CA . ASP A 1 87 ? 6.245 -1.633 11.724 1.00 98.62 87 ASP A CA 1
ATOM 648 C C . ASP A 1 87 ? 5.837 -0.952 10.394 1.00 98.62 87 ASP A C 1
ATOM 650 O O . ASP A 1 87 ? 4.976 -1.469 9.670 1.00 98.62 87 ASP A O 1
ATOM 654 N N . PRO A 1 88 ? 6.440 0.194 10.022 1.00 98.69 88 PRO A N 1
ATOM 655 C CA . PRO A 1 88 ? 6.184 0.875 8.746 1.00 98.69 88 PRO A CA 1
ATOM 656 C C . PRO A 1 88 ? 6.367 -0.013 7.505 1.00 98.69 88 PRO A C 1
ATOM 658 O O . PRO A 1 88 ? 5.669 0.165 6.505 1.00 98.69 88 PRO A O 1
ATOM 661 N N . GLU A 1 89 ? 7.253 -1.003 7.573 1.00 98.44 89 GLU A N 1
ATOM 662 C CA . GLU A 1 89 ? 7.498 -2.004 6.532 1.00 98.44 89 GLU A CA 1
ATOM 663 C C . GLU A 1 89 ? 6.318 -2.980 6.347 1.00 98.44 89 GLU A C 1
ATOM 665 O O . GLU A 1 89 ? 6.147 -3.538 5.264 1.00 98.44 89 GLU A O 1
ATOM 670 N N . GLU A 1 90 ? 5.448 -3.154 7.352 1.00 98.31 90 GLU A N 1
ATOM 671 C CA . GLU A 1 90 ? 4.175 -3.880 7.195 1.00 98.31 90 GLU A CA 1
ATOM 672 C C . GLU A 1 90 ? 3.086 -3.035 6.511 1.00 98.31 90 GLU A C 1
ATOM 674 O O . GLU A 1 90 ? 2.043 -3.562 6.106 1.00 98.31 90 GLU A O 1
ATOM 679 N N . VAL A 1 91 ? 3.297 -1.720 6.402 1.00 98.69 91 VAL A N 1
ATOM 680 C CA . VAL A 1 91 ? 2.383 -0.784 5.732 1.00 98.69 91 VAL A CA 1
ATOM 681 C C . VAL A 1 91 ? 2.864 -0.452 4.324 1.00 98.69 91 VAL A C 1
ATOM 683 O O . VAL A 1 91 ? 2.031 -0.244 3.447 1.00 98.69 91 VAL A O 1
ATOM 686 N N . SER A 1 92 ? 4.173 -0.422 4.075 1.00 98.81 92 SER A N 1
ATOM 687 C CA . SER A 1 92 ? 4.738 -0.127 2.760 1.00 98.81 9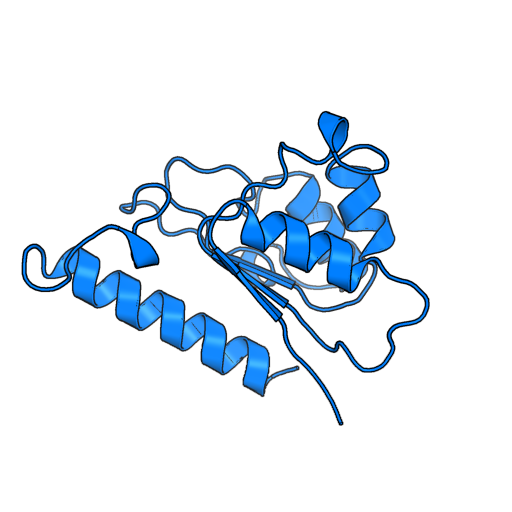2 SER A CA 1
ATOM 688 C C . SER A 1 92 ? 5.912 -1.036 2.417 1.00 98.81 92 SER A C 1
ATOM 690 O O . SER A 1 92 ? 6.924 -1.023 3.110 1.00 98.81 92 SER A O 1
ATOM 692 N N . VAL A 1 93 ? 5.842 -1.694 1.259 1.00 98.75 93 VAL A N 1
ATOM 693 C CA . VAL A 1 93 ? 6.927 -2.513 0.696 1.00 98.75 93 VAL A CA 1
ATOM 694 C C . VAL A 1 93 ? 7.379 -1.909 -0.641 1.00 98.75 93 VAL A C 1
ATOM 696 O O . VAL A 1 93 ? 6.694 -2.098 -1.649 1.00 98.75 93 VAL A O 1
ATOM 699 N N . PRO A 1 94 ? 8.486 -1.139 -0.674 1.00 98.56 94 PRO A N 1
ATOM 700 C CA . PRO A 1 94 ? 8.966 -0.497 -1.896 1.00 98.56 94 PRO A CA 1
ATOM 701 C C . PRO A 1 94 ? 9.564 -1.474 -2.910 1.00 98.56 94 PRO A C 1
ATOM 703 O O . PRO A 1 94 ? 10.294 -2.395 -2.552 1.00 98.56 94 PRO A O 1
ATOM 706 N N . PHE A 1 95 ? 9.327 -1.197 -4.189 1.00 98.44 95 PHE A N 1
ATOM 707 C CA . PHE A 1 95 ? 9.957 -1.860 -5.328 1.00 98.44 95 PHE A CA 1
ATOM 708 C C . PHE A 1 95 ? 10.973 -0.903 -5.963 1.00 98.44 95 PHE A C 1
ATOM 710 O O . PHE A 1 95 ? 10.665 -0.210 -6.935 1.00 98.44 95 PHE A O 1
ATOM 717 N N . GLU A 1 96 ? 12.171 -0.822 -5.376 1.00 97.69 96 GLU A N 1
ATOM 718 C CA . GLU A 1 96 ? 13.154 0.241 -5.662 1.00 97.69 96 GLU A CA 1
ATOM 719 C C . GLU A 1 96 ? 13.639 0.282 -7.122 1.00 97.69 96 GLU A C 1
ATOM 721 O O . GLU A 1 96 ? 13.886 1.363 -7.656 1.00 97.69 96 GLU A O 1
ATOM 726 N N . ASP A 1 97 ? 13.703 -0.866 -7.798 1.00 96.69 97 ASP A N 1
ATOM 727 C CA . ASP A 1 97 ? 14.131 -0.948 -9.203 1.00 96.69 97 ASP A CA 1
ATOM 728 C C . ASP A 1 97 ? 12.981 -0.729 -10.202 1.00 96.69 97 ASP A C 1
ATOM 730 O O . ASP A 1 97 ? 13.195 -0.663 -11.415 1.00 96.69 97 ASP A O 1
ATOM 734 N N . MET A 1 98 ? 11.744 -0.612 -9.714 1.00 97.81 98 MET A N 1
ATOM 735 C CA . MET A 1 98 ? 10.564 -0.426 -10.552 1.00 97.81 98 MET A CA 1
ATOM 736 C C . MET A 1 98 ? 10.220 1.053 -10.726 1.00 97.81 98 MET A C 1
ATOM 738 O O . MET A 1 98 ? 10.554 1.906 -9.901 1.00 97.81 98 MET A O 1
ATOM 742 N N . LYS A 1 99 ? 9.496 1.357 -11.809 1.00 97.25 99 LYS A N 1
ATOM 743 C CA . LYS A 1 99 ? 8.934 2.688 -12.074 1.00 97.25 99 LYS A CA 1
ATOM 744 C C . LYS A 1 99 ? 7.431 2.717 -11.851 1.00 97.25 99 LYS A C 1
ATOM 746 O O . LYS A 1 99 ? 6.747 1.720 -12.058 1.00 97.25 99 LYS A O 1
ATOM 751 N N . HIS A 1 100 ? 6.899 3.887 -11.515 1.00 97.69 100 HIS A N 1
ATOM 752 C CA . HIS A 1 100 ? 5.465 4.093 -11.339 1.00 97.69 100 HIS A CA 1
ATOM 753 C C . HIS A 1 100 ? 4.625 3.459 -12.461 1.00 97.69 100 HIS A C 1
ATOM 755 O O . HIS A 1 100 ? 4.782 3.773 -13.649 1.00 97.69 100 HIS A O 1
ATOM 761 N N . GLY A 1 101 ? 3.666 2.617 -12.074 1.00 96.62 101 GLY A N 1
ATOM 762 C CA . GLY A 1 101 ? 2.791 1.914 -13.008 1.00 96.62 101 GLY A CA 1
ATOM 763 C C . GLY A 1 101 ? 3.342 0.597 -13.550 1.00 96.62 101 GLY A C 1
ATOM 764 O O . GLY A 1 101 ? 2.695 0.035 -14.433 1.00 96.62 101 GLY A O 1
ATOM 765 N N . TRP A 1 102 ? 4.480 0.098 -13.045 1.00 97.00 102 TRP A N 1
ATOM 766 C CA . TRP A 1 102 ? 5.134 -1.097 -13.594 1.00 97.00 102 TRP A CA 1
ATOM 767 C C . TRP A 1 102 ? 4.221 -2.320 -13.678 1.00 97.00 102 TRP A C 1
ATOM 769 O O . TRP A 1 102 ? 4.319 -3.099 -14.622 1.00 97.00 102 TRP A O 1
ATOM 779 N N . VAL A 1 103 ? 3.285 -2.461 -12.734 1.00 96.44 103 VAL A N 1
ATOM 780 C CA . VAL A 1 103 ? 2.374 -3.610 -12.705 1.00 96.44 103 VAL A CA 1
ATOM 781 C C . VAL A 1 103 ? 1.381 -3.610 -13.863 1.00 96.44 103 VAL A C 1
ATOM 783 O O . VAL A 1 103 ? 1.051 -4.667 -14.381 1.00 96.44 103 VAL A O 1
ATOM 786 N N . ALA A 1 104 ? 0.908 -2.438 -14.285 1.00 92.94 104 ALA A N 1
ATOM 787 C CA . ALA A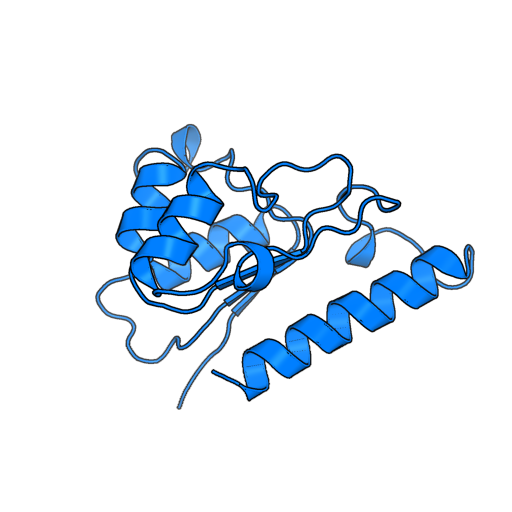 1 104 ? -0.138 -2.334 -15.303 1.00 92.94 104 ALA A CA 1
ATOM 788 C C . ALA A 1 104 ? 0.384 -1.941 -16.693 1.00 92.94 104 ALA A C 1
ATOM 790 O O . ALA A 1 104 ? -0.329 -2.118 -17.678 1.00 92.94 104 ALA A O 1
ATOM 791 N N . ARG A 1 105 ? 1.575 -1.334 -16.779 1.00 93.62 105 ARG A N 1
ATOM 792 C CA . ARG A 1 105 ? 2.072 -0.700 -18.012 1.00 93.62 105 ARG A CA 1
ATOM 793 C C . ARG A 1 105 ? 3.145 -1.498 -18.737 1.00 93.62 105 ARG A C 1
ATOM 795 O O . ARG A 1 105 ? 3.271 -1.331 -19.945 1.00 93.62 105 ARG A O 1
ATOM 802 N N . ASN A 1 106 ? 3.946 -2.282 -18.022 1.00 93.44 106 ASN A N 1
ATOM 803 C CA . ASN A 1 106 ? 5.048 -3.023 -18.625 1.00 93.44 106 ASN A CA 1
ATOM 804 C C . ASN A 1 106 ? 4.601 -4.422 -19.062 1.00 93.44 106 ASN A C 1
ATOM 806 O O . ASN A 1 106 ? 3.825 -5.072 -18.359 1.00 93.44 106 ASN A O 1
ATOM 810 N N . ASP A 1 107 ? 5.119 -4.876 -20.205 1.00 93.44 107 ASP A N 1
ATOM 811 C CA . ASP A 1 107 ? 4.926 -6.243 -20.684 1.00 93.44 107 ASP A CA 1
ATOM 812 C C . ASP A 1 107 ? 5.940 -7.177 -19.992 1.00 93.44 107 ASP A C 1
ATOM 814 O O . ASP A 1 107 ? 7.147 -6.946 -20.103 1.00 93.44 107 ASP A O 1
ATOM 818 N N . PRO A 1 108 ? 5.494 -8.224 -19.274 1.00 92.31 108 PRO A N 1
ATOM 819 C CA . PRO A 1 108 ? 6.398 -9.183 -18.639 1.00 92.31 108 PRO A CA 1
ATOM 820 C C . PRO A 1 108 ? 7.220 -10.017 -19.635 1.00 92.31 108 PRO A C 1
ATOM 822 O O . PRO A 1 108 ? 8.192 -10.648 -19.231 1.00 92.31 108 PRO A O 1
ATOM 825 N N . ASN A 1 109 ? 6.865 -10.052 -20.922 1.00 94.94 109 ASN A N 1
ATOM 826 C CA . ASN A 1 109 ? 7.643 -10.783 -21.927 1.00 94.94 109 ASN A CA 1
ATOM 827 C C . ASN A 1 109 ? 8.886 -10.014 -22.397 1.00 94.94 109 ASN A C 1
ATOM 829 O O . ASN A 1 109 ? 9.794 -10.624 -22.962 1.00 94.94 109 ASN A O 1
ATOM 833 N N . ASP A 1 110 ? 8.931 -8.701 -22.159 1.00 93.19 110 ASP A N 1
ATOM 834 C CA . ASP A 1 110 ? 10.030 -7.839 -22.600 1.00 93.19 110 ASP A CA 1
ATOM 835 C C . ASP A 1 110 ? 11.185 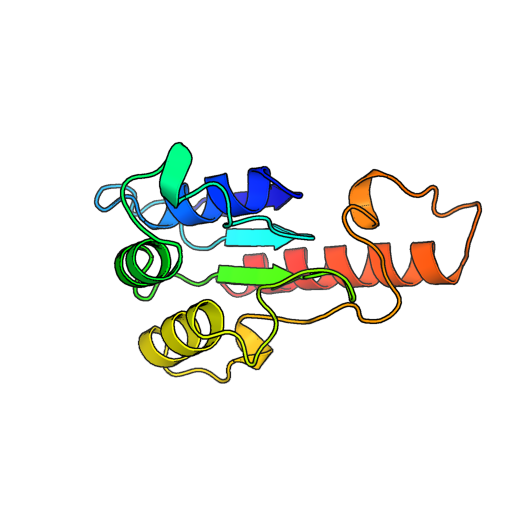-7.782 -21.583 1.00 93.19 110 ASP A C 1
ATOM 837 O O . ASP A 1 110 ? 12.324 -7.503 -21.960 1.00 93.19 110 ASP A O 1
ATOM 841 N N . ASP A 1 111 ? 10.914 -8.038 -20.296 1.00 93.44 111 ASP A N 1
ATOM 842 C CA . ASP A 1 111 ? 11.893 -7.928 -19.209 1.00 93.44 111 ASP A CA 1
ATOM 843 C C . ASP A 1 111 ? 11.581 -8.911 -18.064 1.00 93.44 111 ASP A C 1
ATOM 845 O O . ASP A 1 111 ? 10.569 -8.798 -17.366 1.00 93.44 111 ASP A O 1
ATOM 849 N N . GLU A 1 112 ? 12.488 -9.864 -17.830 1.00 95.00 112 GLU A N 1
ATOM 850 C CA . GLU A 1 112 ? 12.356 -10.878 -16.775 1.00 95.00 112 GLU A CA 1
ATOM 851 C C . GLU A 1 112 ? 12.290 -10.261 -15.367 1.00 95.00 112 GLU A C 1
ATOM 853 O O . GLU A 1 112 ? 11.598 -10.780 -14.486 1.00 95.00 112 GLU A O 1
ATOM 858 N N . SER A 1 113 ? 12.974 -9.134 -15.142 1.00 94.44 113 SER A N 1
ATOM 859 C CA . SER A 1 113 ? 12.925 -8.437 -13.856 1.00 94.44 113 SER A CA 1
ATOM 860 C C . SER A 1 113 ? 11.533 -7.864 -13.594 1.00 94.44 113 SER A C 1
ATOM 862 O O . SER A 1 113 ? 10.989 -8.059 -12.507 1.00 94.44 113 SER A O 1
ATOM 864 N N . VAL A 1 114 ? 10.906 -7.264 -14.610 1.00 95.62 114 VAL A N 1
ATOM 865 C CA . VAL A 1 114 ? 9.521 -6.786 -14.537 1.00 95.62 114 VAL A CA 1
ATOM 866 C C . VAL A 1 114 ? 8.575 -7.949 -14.266 1.00 95.62 114 VAL A C 1
ATOM 868 O O . VAL A 1 114 ? 7.741 -7.841 -13.369 1.00 95.62 114 VAL A O 1
ATOM 871 N N . ALA A 1 115 ? 8.708 -9.065 -14.988 1.00 97.00 115 ALA A N 1
ATOM 872 C CA . ALA A 1 115 ? 7.847 -10.232 -14.795 1.00 97.00 115 ALA A CA 1
ATOM 873 C C . ALA A 1 115 ? 7.900 -10.756 -13.352 1.00 97.00 115 ALA A C 1
ATOM 875 O O . ALA A 1 115 ? 6.863 -11.024 -12.737 1.00 97.00 115 ALA A O 1
ATOM 876 N N . ARG A 1 116 ? 9.110 -10.852 -12.787 1.00 97.75 116 ARG A N 1
ATOM 877 C CA . ARG A 1 116 ? 9.319 -11.277 -11.401 1.00 97.75 116 ARG A CA 1
ATOM 878 C C . ARG A 1 116 ? 8.687 -1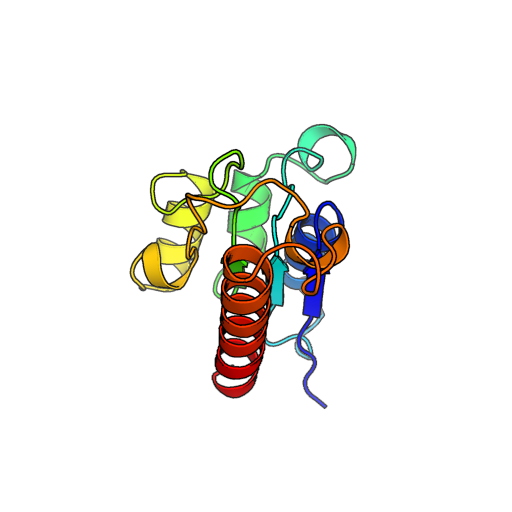0.306 -10.405 1.00 97.75 116 ARG A C 1
ATOM 880 O O . ARG A 1 116 ? 7.953 -10.745 -9.522 1.00 97.75 116 ARG A O 1
ATOM 887 N N . GLU A 1 117 ? 8.931 -9.004 -10.546 1.00 98.00 117 GLU A N 1
ATOM 888 C CA . GLU A 1 117 ? 8.397 -8.008 -9.609 1.00 98.00 117 GLU A CA 1
ATOM 889 C C . GLU A 1 117 ? 6.874 -7.829 -9.737 1.00 98.00 117 GLU A C 1
ATOM 891 O O . GLU A 1 117 ? 6.199 -7.549 -8.746 1.00 98.00 117 GLU A O 1
ATOM 896 N N . GLN A 1 118 ? 6.296 -8.045 -10.923 1.00 98.31 118 GLN A N 1
ATOM 897 C CA . GLN A 1 118 ? 4.843 -8.114 -11.109 1.00 98.31 118 GLN A CA 1
ATOM 898 C C . GLN A 1 118 ? 4.237 -9.294 -10.344 1.00 98.31 118 GLN A C 1
ATOM 900 O O . GLN A 1 118 ? 3.277 -9.111 -9.593 1.00 98.31 118 GLN A O 1
ATOM 905 N N . ALA A 1 119 ? 4.809 -10.492 -10.495 1.00 98.19 119 ALA A N 1
ATOM 906 C CA . ALA A 1 119 ? 4.359 -11.676 -9.769 1.00 98.19 119 ALA A CA 1
ATOM 907 C C . ALA A 1 119 ? 4.476 -11.487 -8.248 1.00 98.19 119 ALA A C 1
ATOM 909 O O . ALA A 1 119 ? 3.519 -11.758 -7.522 1.00 98.19 119 ALA A O 1
ATOM 910 N N . HIS A 1 120 ? 5.604 -10.950 -7.777 1.00 98.50 120 HIS A N 1
ATOM 911 C CA . HIS A 1 120 ? 5.835 -10.673 -6.361 1.00 98.50 120 HIS A CA 1
ATOM 912 C C . HIS A 1 120 ? 4.835 -9.647 -5.798 1.00 98.50 120 HIS A C 1
ATOM 914 O O . HIS A 1 120 ? 4.231 -9.887 -4.751 1.00 98.50 120 HIS A O 1
ATOM 920 N N . ALA A 1 121 ? 4.572 -8.543 -6.507 1.00 98.56 121 ALA A N 1
ATOM 921 C CA . ALA A 1 121 ? 3.574 -7.559 -6.084 1.00 98.56 121 ALA A CA 1
ATOM 922 C C . ALA A 1 121 ? 2.166 -8.174 -5.967 1.00 98.56 121 ALA A C 1
ATOM 924 O O . ALA A 1 121 ? 1.456 -7.923 -4.991 1.00 98.56 121 ALA A O 1
ATOM 925 N N . LEU A 1 122 ? 1.762 -9.011 -6.930 1.00 98.31 122 LEU A N 1
ATOM 926 C CA . LEU A 1 122 ? 0.463 -9.691 -6.903 1.00 98.31 122 LEU A CA 1
ATOM 927 C C . LEU A 1 122 ? 0.373 -10.750 -5.794 1.00 98.31 122 LEU A C 1
ATOM 929 O O . LEU A 1 122 ? -0.691 -10.916 -5.192 1.00 98.31 122 LEU A O 1
ATOM 933 N N . GLU A 1 123 ? 1.474 -11.430 -5.479 1.00 98.69 123 GLU A N 1
ATOM 934 C CA . GLU A 1 123 ? 1.553 -12.341 -4.338 1.00 98.69 123 GLU A CA 1
ATOM 935 C C . GLU A 1 123 ? 1.384 -11.592 -3.007 1.00 98.69 123 GLU A C 1
ATOM 937 O O . GLU A 1 123 ? 0.580 -12.008 -2.168 1.00 98.69 123 GLU A O 1
ATOM 942 N N . LEU A 1 124 ? 2.060 -10.452 -2.828 1.00 98.69 124 LEU A N 1
ATOM 943 C CA . LEU A 1 124 ? 1.891 -9.598 -1.646 1.00 98.69 124 LEU A CA 1
ATOM 944 C C . LEU A 1 124 ? 0.441 -9.116 -1.499 1.00 98.69 124 LEU A C 1
ATOM 946 O O . LEU A 1 124 ? -0.116 -9.186 -0.401 1.00 98.69 124 LEU A O 1
ATOM 950 N N . VAL A 1 125 ? -0.201 -8.703 -2.599 1.00 98.62 125 VAL A N 1
ATOM 951 C CA . VAL A 1 125 ? -1.628 -8.334 -2.620 1.00 98.62 125 VAL A CA 1
ATOM 952 C C . VAL A 1 125 ? -2.495 -9.496 -2.127 1.00 98.62 125 VAL A C 1
ATOM 954 O O . VAL A 1 125 ? -3.309 -9.321 -1.217 1.00 98.62 125 VAL A O 1
ATOM 957 N N . ALA A 1 126 ? -2.325 -10.690 -2.701 1.00 98.50 126 ALA A N 1
ATOM 958 C CA . ALA A 1 126 ? -3.128 -11.858 -2.352 1.00 98.50 126 ALA A CA 1
ATOM 959 C C . ALA A 1 126 ? -2.931 -12.277 -0.886 1.00 98.50 126 ALA A C 1
ATOM 961 O O . ALA A 1 126 ? -3.905 -12.547 -0.177 1.00 98.50 126 ALA A O 1
ATOM 962 N N . ASN A 1 127 ? -1.683 -12.284 -0.413 1.00 98.50 127 ASN A N 1
ATOM 963 C CA . ASN A 1 127 ? -1.341 -12.634 0.963 1.00 98.50 127 ASN A CA 1
ATOM 964 C C . ASN A 1 127 ? -1.911 -11.626 1.968 1.00 98.50 127 ASN A C 1
ATOM 966 O O . ASN A 1 127 ? -2.460 -12.033 2.994 1.00 98.50 127 ASN A O 1
ATOM 970 N N . PHE A 1 128 ? -1.849 -10.328 1.659 1.00 98.44 128 PHE A N 1
ATOM 971 C CA . PHE A 1 128 ? -2.406 -9.284 2.515 1.00 98.44 128 PHE A CA 1
ATOM 972 C C . PHE A 1 128 ? -3.927 -9.405 2.650 1.00 98.44 128 PHE A C 1
ATOM 974 O O . PHE A 1 128 ? -4.449 -9.404 3.763 1.00 98.44 128 PHE A O 1
ATOM 981 N N . ILE A 1 129 ? -4.637 -9.600 1.533 1.00 97.62 129 ILE A N 1
ATOM 982 C CA . ILE A 1 129 ? -6.095 -9.793 1.538 1.00 97.62 129 ILE A CA 1
ATOM 983 C C . ILE A 1 129 ? -6.478 -11.064 2.302 1.00 97.62 129 ILE A C 1
ATOM 985 O O . ILE A 1 129 ? -7.444 -11.075 3.055 1.00 97.62 129 ILE A O 1
ATOM 989 N N . LYS A 1 130 ? -5.714 -12.151 2.151 1.00 96.94 130 LYS A N 1
ATOM 990 C CA . LYS A 1 130 ? -5.970 -13.399 2.882 1.00 96.94 130 LYS A CA 1
ATOM 991 C C . LYS A 1 130 ? -5.781 -13.243 4.397 1.00 96.94 130 LYS A C 1
ATOM 993 O O . LYS A 1 130 ? -6.468 -13.923 5.159 1.00 96.94 130 LYS A O 1
ATOM 998 N N . LYS A 1 131 ? -4.852 -12.383 4.830 1.00 96.12 131 LYS A N 1
ATOM 999 C CA . LYS A 1 131 ? -4.576 -12.086 6.248 1.00 96.12 131 LYS A CA 1
ATOM 1000 C C . LYS A 1 131 ? -5.695 -11.260 6.908 1.00 96.12 131 LYS A C 1
ATOM 1002 O O . LYS A 1 131 ? -5.849 -11.372 8.125 1.00 96.12 131 LYS A O 1
ATOM 1007 N N . HIS A 1 132 ? -6.459 -10.458 6.152 1.00 93.81 132 HIS A N 1
ATOM 1008 C CA . HIS A 1 132 ? -7.332 -9.394 6.685 1.00 93.81 132 HIS A CA 1
ATOM 1009 C C . HIS A 1 132 ? -8.791 -9.427 6.185 1.00 93.81 132 HIS A C 1
ATOM 1011 O O . HIS A 1 132 ? -9.708 -9.631 7.020 1.00 93.81 132 HIS A O 1
#

InterPro domains:
  IPR002925 Dienelactone hydrolase [PF01738] (2-131)
  IPR029058 Alpha/Beta hydrolase fold [G3DSA:3.40.50.1820] (2-131)
  IPR029058 Alpha/Beta hydrolase fold [SSF53474] (2-132)